Protein AF-A0A932QM53-F1 (afdb_monomer)

Radius of gyration: 18.17 Å; Cα contacts (8 Å, |Δi|>4): 69; chains: 1; bounding box: 51×32×42 Å

Solvent-accessible surface area (backbone atoms only — not comparable to full-atom values): 6287 Å² total; per-residue (Å²): 114,72,70,58,55,56,51,52,52,52,52,52,52,51,51,53,51,56,53,54,50,62,75,43,44,64,58,54,51,50,52,50,53,50,52,53,51,44,54,26,75,56,64,62,82,90,49,66,68,56,55,52,51,55,51,50,54,50,53,50,47,35,67,74,67,63,59,57,40,67,58,34,46,51,51,20,51,50,23,49,51,51,22,53,55,42,32,75,75,63,41,93,40,73,36,28,53,45,18,48,53,50,22,54,50,27,48,55,51,24,54,58,42,56,76,73,108

Nearest PDB structures (foldseek):
  4o79-assembly1_A  TM=3.788E-01  e=4.849E+00  Arabidopsis thaliana

Secondary structure (DSSP, 8-state):
-HHHHHHHHHHHHHHHHHHHHHHTHHHHHHHHHHHHHHHHHS--S--HHHHHHHHHHHHHHHHHHT--HHHHHHHHHHHHHHHHHHHHHHSS-HHHHHHHHHHHHHHHHHHHHHHH-

Mean predicted aligned error: 8.7 Å

pLDDT: mean 82.46, std 13.76, range [49.75, 95.94]

Foldseek 3Di:
DVVVVVVVVVVVVVVVVLVVCQVCLVVLLVVLLVLLVCCLVDDDDDDVVSVVVSLVSVVVSCVSNVDALVSLVVQLVVLVVQLVVCCVVPNDDPSNVSSVVSNVSSVVVSVVRVVVD

Sequence (117 aa):
MKHLAKKTYFIKTKNIMTVLLRDYRQVVLTLIVLLIAADVIFPKESSDIRIFGILGIYIAGILIYKLNSNYTFFMGLLSLFLMYILFLITGTSSSTEKAAVWLFFFFGIGMIQRLKE

Structure (mmCIF, N/CA/C/O backbone):
data_AF-A0A932QM53-F1
#
_entry.id   AF-A0A932QM53-F1
#
loop_
_atom_site.group_PDB
_atom_site.id
_atom_site.type_symbol
_atom_site.label_atom_id
_atom_site.label_alt_id
_atom_site.label_comp_id
_atom_site.label_asym_id
_atom_site.label_entity_id
_atom_site.label_seq_id
_atom_site.pdbx_PDB_ins_code
_atom_site.Cartn_x
_atom_site.Cartn_y
_atom_site.Cartn_z
_atom_site.occupancy
_atom_site.B_iso_or_equiv
_atom_site.auth_seq_id
_atom_site.auth_comp_id
_atom_site.auth_asym_id
_atom_site.auth_atom_id
_atom_site.pdbx_PDB_model_num
ATOM 1 N N . MET A 1 1 ? -34.269 21.816 25.285 1.00 53.16 1 MET A N 1
ATOM 2 C CA . MET A 1 1 ? -34.728 20.823 24.278 1.00 53.16 1 MET A CA 1
ATOM 3 C C . MET A 1 1 ? -33.865 20.745 23.008 1.00 53.16 1 MET A C 1
ATOM 5 O O . MET A 1 1 ? -33.571 19.634 22.588 1.00 53.16 1 MET A O 1
ATOM 9 N N . LYS A 1 2 ? -33.378 21.854 22.414 1.00 51.75 2 LYS A N 1
ATOM 10 C CA . LYS A 1 2 ? -32.528 21.822 21.191 1.00 51.75 2 LYS A CA 1
ATOM 11 C C . LYS A 1 2 ? -31.216 21.014 21.321 1.00 51.75 2 LYS A C 1
ATOM 13 O O . LYS A 1 2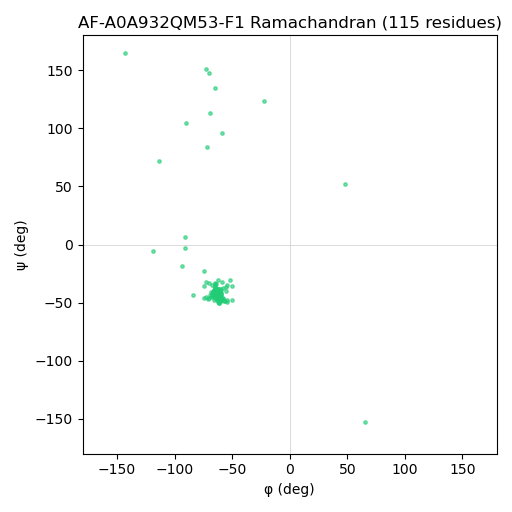 ? -30.787 20.381 20.360 1.00 51.75 2 LYS A O 1
ATOM 18 N N . HIS A 1 3 ? -30.606 20.985 22.510 1.00 49.75 3 HIS A N 1
ATOM 19 C CA . HIS A 1 3 ? -29.350 20.258 22.761 1.00 49.75 3 HIS A CA 1
ATOM 20 C C . HIS A 1 3 ? -29.495 18.725 22.730 1.00 49.75 3 HIS A C 1
ATOM 22 O O . HIS A 1 3 ? -28.577 18.032 22.294 1.00 49.75 3 HIS A O 1
ATOM 28 N N . LEU A 1 4 ? -30.650 18.200 23.155 1.00 53.81 4 LEU A N 1
ATOM 29 C CA . LEU A 1 4 ? -30.942 16.762 23.144 1.00 53.81 4 LEU A CA 1
ATOM 30 C C . LEU A 1 4 ? -31.173 16.270 21.715 1.00 53.81 4 LEU A C 1
ATOM 32 O O . LEU A 1 4 ? -30.549 15.298 21.309 1.00 53.81 4 LEU A O 1
ATOM 36 N N . ALA A 1 5 ? -31.958 17.006 20.920 1.00 53.66 5 ALA A N 1
ATOM 37 C CA . ALA A 1 5 ? -32.196 16.677 19.516 1.00 53.66 5 ALA A CA 1
ATOM 38 C C . ALA A 1 5 ? -30.884 16.608 18.713 1.00 53.66 5 ALA A C 1
ATOM 40 O O . ALA A 1 5 ? -30.632 15.616 18.032 1.00 53.66 5 ALA A O 1
ATOM 41 N N . LYS A 1 6 ? -29.993 17.603 18.856 1.00 53.91 6 LYS A N 1
ATOM 42 C CA . LYS A 1 6 ? -28.692 17.623 18.160 1.00 53.91 6 LYS A CA 1
ATOM 43 C C . LYS A 1 6 ? -27.825 16.406 18.511 1.00 53.91 6 LYS A C 1
ATOM 45 O O . LYS A 1 6 ? -27.179 15.847 17.630 1.00 53.91 6 LYS A O 1
ATOM 50 N N . LYS A 1 7 ? -27.850 15.962 19.775 1.00 55.41 7 LYS A N 1
ATOM 51 C CA . LYS A 1 7 ? -27.113 14.780 20.247 1.00 55.41 7 LYS A CA 1
ATOM 52 C C . LYS A 1 7 ? -27.677 13.489 19.641 1.00 55.41 7 LYS A C 1
ATOM 54 O O . LYS A 1 7 ? -26.906 12.659 19.171 1.00 55.41 7 LYS A O 1
ATOM 59 N N . THR A 1 8 ? -29.001 13.352 19.566 1.00 58.47 8 THR A N 1
ATOM 60 C CA . THR A 1 8 ? -29.666 12.176 18.978 1.00 58.47 8 THR A CA 1
ATOM 61 C C . THR A 1 8 ? -29.414 12.058 17.473 1.00 58.47 8 THR A C 1
ATOM 63 O O . THR A 1 8 ? -29.130 10.965 16.987 1.00 58.47 8 THR A O 1
ATOM 66 N N . TYR A 1 9 ? -29.435 13.175 16.735 1.00 57.75 9 TYR A N 1
ATOM 67 C CA . TYR A 1 9 ? -29.094 13.183 15.307 1.00 57.75 9 TYR A CA 1
ATOM 68 C C . TYR A 1 9 ? -27.642 12.766 15.062 1.00 57.75 9 TYR A C 1
ATOM 70 O O . TYR A 1 9 ? -27.398 11.938 14.192 1.00 57.75 9 TYR A O 1
ATOM 78 N N . PHE A 1 10 ? -26.701 13.269 15.867 1.00 55.88 10 PHE A N 1
ATOM 79 C CA . PHE A 1 10 ? -25.277 12.933 15.757 1.00 55.88 10 PHE A CA 1
ATOM 80 C C . PHE A 1 10 ? -24.992 11.455 16.064 1.00 55.88 10 PHE A C 1
ATOM 82 O O . PHE A 1 10 ? -24.154 10.829 15.422 1.00 55.88 10 PHE A O 1
ATOM 89 N N . ILE A 1 11 ? -25.707 10.876 17.033 1.00 60.81 11 ILE A N 1
ATOM 90 C CA . ILE A 1 11 ? -25.608 9.448 17.365 1.00 60.81 11 ILE A CA 1
ATOM 91 C C . ILE A 1 11 ? -26.175 8.594 16.223 1.00 60.81 11 ILE A C 1
ATOM 93 O O . ILE A 1 11 ? -25.571 7.591 15.848 1.00 60.81 11 ILE A O 1
ATOM 97 N N . LYS A 1 12 ? -27.299 9.010 15.625 1.00 55.28 12 LYS A N 1
ATOM 98 C CA . LYS A 1 12 ? -27.942 8.286 14.521 1.00 55.28 12 LYS A CA 1
ATOM 99 C C . LYS A 1 12 ? -27.098 8.305 13.242 1.00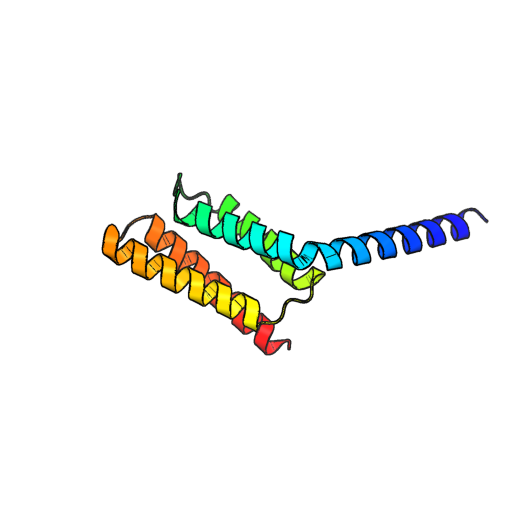 55.28 12 LYS A C 1
ATOM 101 O O . LYS A 1 12 ? -26.916 7.252 12.637 1.00 55.28 12 LYS A O 1
ATOM 106 N N . THR A 1 13 ? -26.530 9.450 12.853 1.00 60.31 13 THR A N 1
ATOM 107 C CA . THR A 1 13 ? -25.623 9.532 11.690 1.00 60.31 13 THR A CA 1
ATOM 108 C C . THR A 1 13 ? -24.327 8.765 11.912 1.00 60.31 13 THR A C 1
ATOM 110 O O . THR A 1 13 ? -23.883 8.072 11.000 1.00 60.31 13 THR A O 1
ATOM 113 N N . LYS A 1 14 ? -23.757 8.807 13.124 1.00 57.62 14 LYS A N 1
ATOM 114 C CA . LYS A 1 14 ? -22.571 8.013 13.470 1.00 57.62 14 LYS A CA 1
ATOM 115 C C . LYS A 1 14 ? -22.834 6.512 13.313 1.00 57.62 14 LYS A C 1
ATOM 117 O O . LYS A 1 14 ? -22.004 5.834 12.723 1.00 57.62 14 LYS A O 1
ATOM 122 N N . ASN A 1 15 ? -24.001 6.026 13.751 1.00 59.69 15 ASN A N 1
ATOM 123 C CA . ASN A 1 15 ? -24.392 4.618 13.615 1.00 59.69 15 ASN A CA 1
ATOM 124 C C . ASN A 1 15 ? -24.607 4.193 12.154 1.00 59.69 15 ASN A C 1
ATOM 126 O O . ASN A 1 15 ? -24.132 3.135 11.751 1.00 59.69 15 ASN A O 1
ATOM 130 N N . ILE A 1 16 ? -25.283 5.018 11.348 1.00 61.16 16 ILE A N 1
ATOM 131 C CA . ILE A 1 16 ? -25.522 4.717 9.927 1.00 61.16 16 ILE A CA 1
ATOM 132 C C . ILE A 1 16 ? -24.196 4.684 9.162 1.00 61.16 16 ILE A C 1
ATOM 134 O O . ILE A 1 16 ? -23.954 3.751 8.406 1.00 61.16 16 ILE A O 1
ATOM 138 N N . MET A 1 17 ? -23.309 5.652 9.408 1.00 58.47 17 MET A N 1
ATOM 139 C CA . MET A 1 17 ? -21.997 5.718 8.768 1.00 58.47 17 MET A CA 1
ATOM 140 C C . MET A 1 17 ? -21.141 4.498 9.133 1.00 58.47 17 MET A C 1
ATOM 142 O O . MET A 1 17 ? -20.600 3.851 8.243 1.00 58.47 17 MET A O 1
ATOM 146 N N . THR A 1 18 ? -21.083 4.102 10.409 1.00 58.81 18 THR A N 1
ATOM 147 C CA . THR A 1 18 ? -20.330 2.904 10.817 1.00 58.81 18 THR A CA 1
ATOM 148 C C . THR A 1 18 ? -20.888 1.602 10.247 1.00 58.81 18 THR A C 1
ATOM 150 O O . THR A 1 18 ? -20.107 0.698 9.964 1.00 58.81 18 THR A O 1
ATOM 153 N N . VAL A 1 19 ? -22.208 1.496 10.067 1.00 59.41 19 VAL A N 1
ATOM 154 C CA . VAL A 1 19 ? -22.836 0.316 9.450 1.00 59.41 19 VAL A CA 1
ATOM 155 C C . VAL A 1 19 ? -22.517 0.268 7.955 1.00 59.41 19 VAL A C 1
ATOM 157 O O . VAL A 1 19 ? -22.028 -0.752 7.482 1.00 59.41 19 VAL A O 1
ATOM 160 N N . LEU A 1 20 ? -22.664 1.389 7.241 1.00 59.03 20 LEU A N 1
ATOM 161 C CA . LEU A 1 20 ? -22.347 1.473 5.812 1.00 59.03 20 LEU A CA 1
ATOM 162 C C . LEU A 1 20 ? -20.872 1.146 5.540 1.00 59.03 20 LEU A C 1
ATOM 164 O O . LEU A 1 20 ? -20.563 0.311 4.700 1.00 59.03 20 LEU A O 1
ATOM 168 N N . LEU A 1 21 ? -19.944 1.750 6.288 1.00 59.19 21 LEU A N 1
ATOM 169 C CA . LEU A 1 21 ? -18.509 1.482 6.141 1.00 59.19 21 LEU A CA 1
ATOM 170 C C . LEU A 1 21 ? -18.189 -0.012 6.352 1.00 59.19 21 LEU A C 1
ATOM 172 O O . LEU A 1 21 ? -17.363 -0.568 5.631 1.00 59.19 21 LEU A O 1
ATOM 176 N N . ARG A 1 22 ? -18.861 -0.695 7.288 1.00 61.97 22 ARG A N 1
ATOM 177 C CA . ARG A 1 22 ? -18.615 -2.121 7.551 1.00 61.97 22 ARG A CA 1
ATOM 178 C C . ARG A 1 22 ? -18.963 -3.009 6.353 1.00 61.97 22 ARG A C 1
ATOM 180 O O . ARG A 1 22 ? -18.183 -3.915 6.059 1.00 61.97 22 ARG A O 1
ATOM 187 N N . ASP A 1 23 ? -20.055 -2.711 5.654 1.00 69.44 23 ASP A N 1
ATOM 188 C CA . ASP A 1 23 ? -20.505 -3.474 4.481 1.00 69.44 23 ASP A CA 1
ATOM 189 C C . ASP A 1 23 ? -19.614 -3.229 3.252 1.00 69.44 23 ASP A C 1
ATOM 191 O O . ASP A 1 23 ? -19.347 -4.147 2.479 1.00 69.44 23 ASP A O 1
ATOM 195 N N . TYR A 1 24 ? -19.052 -2.024 3.109 1.00 76.06 24 TYR A N 1
ATOM 196 C CA . TYR A 1 24 ? -18.143 -1.686 2.003 1.00 76.06 24 TYR A CA 1
ATOM 197 C C . TYR A 1 24 ? -16.663 -1.944 2.301 1.00 76.06 24 TYR A C 1
ATOM 199 O O . TYR A 1 24 ? -15.806 -1.614 1.477 1.00 76.06 24 TYR A O 1
ATOM 207 N N . ARG A 1 25 ? -16.329 -2.564 3.441 1.00 77.94 25 ARG A N 1
ATOM 208 C CA . ARG A 1 25 ? -14.937 -2.836 3.839 1.00 77.94 25 ARG A CA 1
ATOM 209 C C . ARG A 1 25 ? -14.142 -3.508 2.720 1.00 77.94 25 ARG A C 1
ATOM 211 O O . ARG A 1 25 ? -13.031 -3.082 2.417 1.00 77.94 25 ARG A O 1
ATOM 218 N N . GLN A 1 26 ? -14.705 -4.549 2.109 1.00 79.12 26 GLN A N 1
ATOM 219 C CA . GLN A 1 26 ? -14.023 -5.308 1.062 1.00 79.12 26 GLN A CA 1
ATOM 220 C C . GLN A 1 26 ? -13.804 -4.461 -0.196 1.00 79.12 26 GLN A C 1
ATOM 222 O O . GLN A 1 26 ? -12.706 -4.467 -0.740 1.00 79.12 26 GLN A O 1
ATOM 227 N N . VAL A 1 27 ? -14.793 -3.653 -0.587 1.00 82.75 27 VAL A N 1
ATOM 228 C CA . VAL A 1 27 ? -14.688 -2.729 -1.727 1.00 82.75 27 VAL A CA 1
ATOM 229 C C . VAL A 1 27 ? -13.573 -1.707 -1.509 1.00 82.75 27 VAL A C 1
ATOM 231 O O . VAL A 1 27 ? -12.762 -1.480 -2.402 1.00 82.75 27 VAL A O 1
ATOM 234 N N . VAL A 1 28 ? -13.486 -1.122 -0.311 1.00 82.31 28 VAL A N 1
ATOM 235 C CA . VAL A 1 28 ? -12.446 -0.134 0.008 1.00 82.31 28 VAL A CA 1
ATOM 236 C C . VAL A 1 28 ? -11.056 -0.765 0.007 1.00 82.31 28 VAL A C 1
ATOM 238 O O . VAL A 1 28 ? -10.121 -0.176 -0.530 1.00 82.31 28 VAL A O 1
ATOM 241 N N . LEU A 1 29 ? -10.915 -1.980 0.540 1.00 82.00 29 LEU A N 1
ATOM 242 C CA . LEU A 1 29 ? -9.654 -2.719 0.477 1.00 82.00 29 LEU A CA 1
ATOM 243 C C . LEU A 1 29 ? -9.244 -3.011 -0.966 1.00 82.00 29 LEU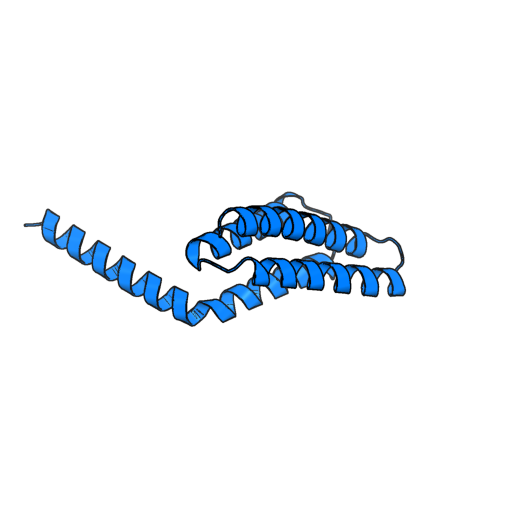 A C 1
ATOM 245 O O . LEU A 1 29 ? -8.100 -2.756 -1.332 1.00 82.00 29 LEU A O 1
ATOM 249 N N . THR A 1 30 ? -10.174 -3.485 -1.795 1.00 85.75 30 THR A N 1
ATOM 250 C CA . THR A 1 30 ? -9.915 -3.743 -3.214 1.00 85.75 30 THR A CA 1
ATOM 251 C C . THR A 1 30 ? -9.518 -2.468 -3.954 1.00 85.75 30 THR A C 1
ATOM 253 O O . THR A 1 30 ? -8.567 -2.493 -4.727 1.00 85.75 30 THR A O 1
ATOM 256 N N . LEU A 1 31 ? -10.176 -1.337 -3.686 1.00 87.44 31 LEU A N 1
ATOM 257 C CA . LEU A 1 31 ? -9.795 -0.047 -4.267 1.00 87.44 31 LEU A CA 1
ATOM 258 C C . LEU A 1 31 ? -8.368 0.356 -3.886 1.00 87.44 31 LEU A C 1
ATOM 260 O O . LEU A 1 31 ? -7.626 0.829 -4.742 1.00 87.44 31 LEU A O 1
ATOM 264 N N . ILE A 1 32 ? -7.961 0.134 -2.633 1.00 87.56 32 ILE A N 1
ATOM 265 C CA . ILE A 1 32 ? -6.590 0.422 -2.200 1.00 87.56 32 ILE A CA 1
ATOM 266 C C . ILE A 1 32 ? -5.588 -0.484 -2.926 1.00 87.56 32 ILE A C 1
ATOM 268 O O . ILE A 1 32 ? -4.598 0.019 -3.451 1.00 87.56 32 ILE A O 1
ATOM 272 N N . VAL A 1 33 ? -5.864 -1.791 -3.018 1.00 88.69 33 VAL A N 1
ATOM 273 C CA . VAL A 1 33 ? -5.031 -2.741 -3.782 1.00 88.69 33 VAL A CA 1
ATOM 274 C C . VAL A 1 33 ? -4.860 -2.268 -5.227 1.00 88.69 33 VAL A C 1
ATOM 276 O O . VAL A 1 33 ? -3.741 -2.214 -5.730 1.00 88.69 33 VAL A O 1
ATOM 279 N N . LEU A 1 34 ? -5.960 -1.888 -5.882 1.00 90.50 34 LEU A N 1
ATOM 280 C CA . LEU A 1 34 ? -5.945 -1.414 -7.265 1.00 90.50 34 LEU A CA 1
ATOM 281 C C . LEU A 1 34 ? -5.152 -0.114 -7.423 1.00 90.50 34 LEU A C 1
ATOM 283 O O . LEU A 1 34 ? -4.406 0.017 -8.388 1.00 90.50 34 LEU A O 1
ATOM 287 N N . LEU A 1 35 ? -5.272 0.825 -6.480 1.00 89.88 35 LEU A N 1
ATOM 288 C CA . LEU A 1 35 ? -4.504 2.073 -6.491 1.00 89.88 35 LEU A CA 1
ATOM 289 C C . LEU A 1 35 ? -2.997 1.817 -6.400 1.00 89.88 35 LEU A C 1
ATOM 291 O O . LEU A 1 35 ? -2.234 2.416 -7.155 1.00 89.88 35 LEU A O 1
ATOM 295 N N . ILE A 1 36 ? -2.574 0.913 -5.513 1.00 88.94 36 ILE A N 1
ATOM 296 C CA . ILE A 1 36 ? -1.161 0.545 -5.352 1.00 88.94 36 ILE A CA 1
ATOM 297 C C . ILE A 1 36 ? -0.649 -0.162 -6.610 1.00 88.94 36 ILE A C 1
ATOM 299 O O . ILE A 1 36 ? 0.390 0.211 -7.149 1.00 88.94 36 ILE A O 1
ATOM 303 N N . ALA A 1 37 ? -1.395 -1.146 -7.121 1.00 89.12 37 ALA A N 1
ATOM 304 C CA . ALA A 1 37 ? -1.023 -1.862 -8.338 1.00 89.12 37 ALA A CA 1
ATOM 305 C C . ALA A 1 37 ? -0.907 -0.909 -9.540 1.00 89.12 37 ALA A C 1
ATOM 307 O O . ALA A 1 37 ? 0.058 -0.985 -10.298 1.00 89.12 37 ALA A O 1
ATOM 308 N N . ALA A 1 38 ? -1.847 0.029 -9.689 1.00 89.19 38 ALA A N 1
ATOM 309 C CA . ALA A 1 38 ? -1.803 1.038 -10.741 1.00 89.19 38 ALA A CA 1
ATOM 310 C C . ALA A 1 38 ? -0.600 1.985 -10.595 1.00 89.19 38 ALA A C 1
ATOM 312 O O . ALA A 1 38 ? 0.032 2.309 -11.598 1.00 89.19 38 ALA A O 1
ATOM 313 N N . ASP A 1 39 ? -0.256 2.405 -9.372 1.00 87.75 39 ASP A N 1
ATOM 314 C CA . ASP A 1 39 ? 0.905 3.273 -9.127 1.00 87.75 39 ASP A CA 1
ATOM 315 C C . ASP A 1 39 ? 2.242 2.592 -9.471 1.00 87.75 39 ASP A C 1
ATOM 317 O O . ASP A 1 39 ? 3.159 3.251 -9.973 1.00 87.75 39 ASP A O 1
ATOM 321 N N . VAL A 1 40 ? 2.326 1.276 -9.256 1.00 88.56 40 VAL A N 1
ATOM 322 C CA . VAL A 1 40 ? 3.483 0.443 -9.609 1.00 88.56 40 VAL A CA 1
ATOM 323 C C . VAL A 1 40 ? 3.568 0.193 -11.122 1.00 88.56 40 VAL A C 1
ATOM 325 O O . VAL A 1 40 ? 4.645 0.328 -11.705 1.00 88.56 40 VAL A O 1
ATOM 328 N N . ILE A 1 41 ? 2.455 -0.162 -11.775 1.00 86.50 41 ILE A N 1
ATOM 329 C CA . ILE A 1 41 ? 2.427 -0.531 -13.206 1.00 86.50 41 ILE A CA 1
ATOM 330 C C . ILE A 1 41 ? 2.562 0.693 -14.118 1.00 86.50 41 ILE A C 1
ATOM 332 O O . ILE A 1 41 ? 3.196 0.607 -15.167 1.00 86.50 41 ILE A O 1
ATOM 336 N N . PHE A 1 42 ? 1.991 1.835 -13.728 1.00 83.81 42 PHE A N 1
ATOM 337 C CA . PHE A 1 42 ? 2.020 3.068 -14.516 1.00 83.81 42 PHE A CA 1
ATOM 338 C C . PHE A 1 42 ? 2.846 4.151 -13.808 1.00 83.81 42 PHE A C 1
ATOM 340 O O . PHE A 1 42 ? 2.284 5.139 -13.310 1.00 83.81 42 PHE A O 1
ATOM 347 N N . PRO A 1 43 ? 4.186 4.015 -13.761 1.00 69.62 43 PRO A N 1
ATOM 348 C CA . PRO A 1 43 ? 5.056 5.022 -13.178 1.00 69.62 43 PRO A CA 1
ATOM 349 C C . PRO A 1 43 ? 5.108 6.253 -14.097 1.00 69.62 43 PRO A C 1
ATOM 351 O O . PRO A 1 43 ? 6.006 6.421 -14.913 1.00 69.62 43 PRO A O 1
ATOM 354 N N . LYS A 1 44 ? 4.133 7.156 -13.971 1.00 67.69 44 LYS A N 1
ATOM 355 C CA . LYS A 1 44 ? 4.396 8.577 -14.246 1.00 67.69 44 LYS A CA 1
ATOM 356 C C . LYS A 1 44 ? 5.239 9.131 -13.102 1.00 67.69 44 LYS A C 1
ATOM 358 O O . LYS A 1 44 ? 5.116 8.598 -11.995 1.00 67.69 44 LYS A O 1
ATOM 363 N N . GLU A 1 45 ? 6.056 10.150 -13.401 1.00 64.50 45 GLU A N 1
ATOM 364 C CA . GLU A 1 45 ? 7.012 10.806 -12.490 1.00 64.50 45 GLU A CA 1
ATOM 365 C C . GLU A 1 45 ? 6.645 10.620 -11.015 1.00 64.50 45 GLU A C 1
ATOM 367 O O . GLU A 1 45 ? 5.518 10.913 -10.593 1.00 64.50 45 GLU A O 1
ATOM 372 N N . SER A 1 46 ? 7.592 10.064 -10.257 1.00 61.81 46 SER A N 1
ATOM 373 C CA . SER A 1 46 ? 7.446 9.738 -8.844 1.00 61.81 46 SER A CA 1
ATOM 374 C C . SER A 1 46 ? 7.108 10.996 -8.052 1.00 61.81 46 SER A C 1
ATOM 376 O O . SER A 1 46 ? 7.974 11.779 -7.676 1.00 61.81 46 SER A O 1
ATOM 378 N N . SER A 1 47 ? 5.818 11.202 -7.812 1.00 70.94 47 SER A N 1
ATOM 379 C CA . SER A 1 47 ? 5.348 12.231 -6.904 1.00 70.94 47 SER A CA 1
ATOM 380 C C . SER A 1 47 ? 5.245 11.603 -5.523 1.00 70.94 47 SER A C 1
ATOM 382 O O . SER A 1 47 ? 4.303 10.854 -5.258 1.00 70.94 47 SER A O 1
ATOM 384 N N . ASP A 1 48 ? 6.196 11.916 -4.645 1.00 81.62 48 ASP A N 1
ATOM 385 C CA . ASP A 1 48 ? 6.195 11.472 -3.243 1.00 81.62 48 ASP A CA 1
ATOM 386 C C . ASP A 1 48 ? 4.850 11.764 -2.566 1.00 81.62 48 ASP A C 1
ATOM 388 O O . ASP A 1 48 ? 4.318 10.949 -1.815 1.00 81.62 48 ASP A O 1
ATOM 392 N N . ILE A 1 49 ? 4.230 12.893 -2.929 1.00 85.38 49 ILE A N 1
ATOM 393 C CA . ILE A 1 49 ? 2.896 13.310 -2.478 1.00 85.38 49 ILE A CA 1
ATOM 394 C C . ILE A 1 49 ? 1.842 12.235 -2.766 1.00 85.38 49 ILE A C 1
ATOM 396 O O . ILE A 1 49 ? 0.969 11.991 -1.934 1.00 85.38 49 ILE A O 1
ATOM 400 N N . ARG A 1 50 ? 1.910 11.568 -3.923 1.00 85.69 50 ARG A N 1
ATOM 401 C CA . ARG A 1 50 ? 0.969 10.504 -4.287 1.00 85.69 50 ARG A CA 1
ATOM 402 C C . ARG A 1 50 ? 1.146 9.280 -3.397 1.00 85.69 50 ARG A C 1
ATOM 404 O O . ARG A 1 50 ? 0.150 8.755 -2.902 1.00 85.69 50 ARG A O 1
ATOM 411 N N . ILE A 1 51 ? 2.393 8.865 -3.168 1.00 88.12 51 ILE A N 1
ATOM 412 C CA . ILE A 1 51 ? 2.717 7.724 -2.303 1.00 88.12 51 ILE A CA 1
ATOM 413 C C . ILE A 1 51 ? 2.226 8.016 -0.883 1.00 88.12 51 ILE A C 1
ATOM 415 O O . ILE A 1 51 ? 1.457 7.231 -0.332 1.00 88.12 51 ILE A O 1
ATOM 419 N N . PHE A 1 52 ? 2.565 9.183 -0.327 1.00 89.75 52 PHE A N 1
ATOM 420 C CA . PHE A 1 52 ? 2.102 9.597 0.999 1.00 89.75 52 PHE A CA 1
ATOM 421 C C . PHE A 1 52 ? 0.577 9.720 1.090 1.00 89.75 52 PHE A C 1
ATOM 423 O O . PHE A 1 52 ? -0.006 9.322 2.098 1.00 89.75 52 PHE A O 1
ATOM 430 N N . GLY A 1 53 ? -0.088 10.217 0.044 1.00 89.88 53 GLY A N 1
ATOM 431 C CA . GLY A 1 53 ? -1.546 10.306 -0.011 1.00 89.88 53 GLY A CA 1
ATOM 432 C C . GLY A 1 53 ? -2.219 8.934 0.061 1.00 89.88 53 GLY A C 1
ATOM 433 O O . GLY A 1 53 ? -3.100 8.718 0.894 1.00 89.88 53 GLY A O 1
ATOM 434 N N . ILE A 1 54 ? -1.769 7.983 -0.763 1.00 90.81 54 ILE A N 1
ATOM 435 C CA . ILE A 1 54 ? -2.293 6.608 -0.762 1.00 90.81 54 ILE A CA 1
ATOM 436 C C . ILE A 1 54 ? -1.966 5.913 0.569 1.00 90.81 54 ILE A C 1
ATOM 438 O O . ILE A 1 54 ? -2.837 5.267 1.153 1.00 90.81 54 ILE A O 1
ATOM 442 N N . LEU A 1 55 ? -0.750 6.094 1.094 1.00 92.25 55 LEU A N 1
ATOM 443 C CA . LEU A 1 55 ? -0.332 5.545 2.384 1.00 92.25 55 LEU A CA 1
ATOM 444 C C . LEU A 1 55 ? -1.211 6.064 3.532 1.00 92.25 55 LEU A C 1
ATOM 446 O O . LEU A 1 55 ? -1.656 5.288 4.376 1.00 92.25 55 LEU A O 1
ATOM 450 N N . GLY A 1 56 ? -1.509 7.364 3.546 1.00 91.56 56 GLY A N 1
ATOM 451 C CA . GLY A 1 56 ? -2.390 7.982 4.536 1.00 91.56 56 GLY A CA 1
ATOM 452 C C . GLY A 1 56 ? -3.807 7.412 4.487 1.00 91.56 56 GLY A C 1
ATOM 453 O O . GLY A 1 56 ? -4.367 7.072 5.530 1.00 91.56 56 GLY A O 1
ATOM 454 N N . ILE A 1 57 ? -4.363 7.232 3.284 1.00 90.44 57 ILE A N 1
ATOM 455 C CA . ILE A 1 57 ? -5.669 6.580 3.090 1.00 90.44 57 ILE A CA 1
ATOM 456 C C . ILE A 1 57 ? -5.629 5.133 3.595 1.00 90.44 57 ILE A C 1
ATOM 458 O O . ILE A 1 57 ? -6.559 4.696 4.273 1.00 90.44 57 ILE A O 1
ATOM 462 N N . TYR A 1 58 ? -4.548 4.399 3.322 1.00 91.00 58 TYR A N 1
ATOM 463 C CA . TYR A 1 58 ? -4.384 3.027 3.796 1.00 91.00 58 TYR A CA 1
ATOM 464 C C . TYR A 1 58 ? -4.337 2.942 5.327 1.00 91.00 58 TYR A C 1
ATOM 466 O O . TYR A 1 58 ? -5.079 2.160 5.924 1.00 91.00 58 TYR A O 1
ATOM 474 N N . ILE A 1 59 ? -3.535 3.789 5.978 1.00 91.06 59 ILE A N 1
ATOM 475 C CA . ILE A 1 59 ? -3.442 3.857 7.444 1.00 91.06 59 ILE A CA 1
ATOM 476 C C . ILE A 1 59 ? -4.791 4.263 8.053 1.00 91.06 59 ILE A C 1
ATOM 478 O O . ILE A 1 59 ? -5.236 3.653 9.026 1.00 91.06 59 ILE A O 1
ATOM 482 N N . ALA A 1 60 ? -5.487 5.242 7.470 1.00 89.50 60 ALA A N 1
ATOM 483 C CA . ALA A 1 60 ? -6.837 5.602 7.895 1.00 89.50 60 ALA A CA 1
ATOM 484 C C . ALA A 1 60 ? -7.801 4.411 7.763 1.00 89.50 60 ALA A C 1
ATOM 486 O O . ALA A 1 60 ? -8.579 4.145 8.678 1.00 89.50 60 ALA A O 1
ATOM 487 N N . GLY A 1 61 ? -7.699 3.643 6.674 1.00 87.44 61 GLY A N 1
ATOM 488 C CA . GLY A 1 61 ? -8.435 2.397 6.477 1.00 87.44 61 GLY A CA 1
ATOM 489 C C . GLY A 1 61 ? -8.149 1.370 7.573 1.00 87.44 61 GLY A C 1
ATOM 490 O O . GLY A 1 61 ? -9.085 0.825 8.158 1.00 87.44 61 GLY A O 1
ATOM 491 N N . ILE A 1 62 ? -6.878 1.155 7.922 1.00 87.81 62 ILE A N 1
ATOM 492 C CA . ILE A 1 62 ? -6.485 0.292 9.044 1.00 87.81 62 ILE A CA 1
ATOM 493 C C . ILE A 1 62 ? -7.185 0.720 10.336 1.00 87.81 62 ILE A C 1
ATOM 495 O O . ILE A 1 62 ? -7.771 -0.122 11.016 1.00 87.81 62 ILE A O 1
ATOM 499 N N . LEU A 1 63 ? -7.151 2.014 10.666 1.00 87.06 63 LEU A N 1
ATOM 500 C CA . LEU A 1 63 ? -7.705 2.542 11.914 1.00 87.06 63 LEU A CA 1
ATOM 501 C C . LEU A 1 63 ? -9.237 2.465 11.957 1.00 87.06 63 LEU A C 1
ATOM 503 O O . LEU A 1 63 ? -9.802 2.064 12.974 1.00 87.06 63 LEU A O 1
ATOM 507 N N . ILE A 1 64 ? -9.912 2.824 10.861 1.00 86.25 64 ILE A N 1
ATOM 508 C CA . ILE A 1 64 ? -11.380 2.841 10.772 1.00 86.25 64 ILE A CA 1
ATOM 509 C C . ILE A 1 64 ? -11.937 1.416 10.779 1.00 86.25 64 ILE A C 1
ATOM 511 O O . ILE A 1 64 ? -12.880 1.122 11.514 1.00 86.25 64 ILE A O 1
ATOM 515 N N . TYR A 1 65 ? -11.347 0.521 9.984 1.00 83.12 65 TYR A N 1
ATOM 516 C CA . TYR A 1 65 ? -11.840 -0.847 9.817 1.00 83.12 65 TYR A CA 1
ATOM 517 C C . TYR A 1 65 ? -11.227 -1.852 10.787 1.00 83.12 65 TYR A C 1
ATOM 519 O O . TYR A 1 65 ? -11.617 -3.020 10.753 1.00 83.12 65 TYR A O 1
ATOM 527 N N . LYS A 1 66 ? -10.283 -1.417 11.633 1.00 84.19 66 LYS A N 1
ATOM 528 C CA . LYS A 1 66 ? -9.510 -2.277 12.541 1.00 84.19 66 LYS A CA 1
ATOM 529 C C . LYS A 1 66 ? -8.952 -3.497 11.804 1.00 84.19 66 LYS A C 1
ATOM 531 O O . LYS A 1 66 ? -9.213 -4.643 12.170 1.00 84.19 66 LYS A O 1
ATOM 536 N N . LEU A 1 67 ? -8.264 -3.238 10.693 1.00 85.06 67 LEU A N 1
ATOM 537 C CA . LEU A 1 67 ? -7.691 -4.300 9.868 1.00 85.06 67 LEU A CA 1
ATOM 538 C C . LEU A 1 67 ? -6.609 -5.042 10.652 1.00 85.06 67 LEU A C 1
ATOM 540 O O . LEU A 1 67 ? -5.752 -4.410 11.264 1.00 85.06 67 LEU A O 1
ATOM 544 N N . ASN A 1 68 ? -6.653 -6.371 10.579 1.00 87.19 68 ASN A N 1
ATOM 545 C CA . ASN A 1 68 ? -5.652 -7.237 11.190 1.00 87.19 68 ASN A CA 1
ATOM 546 C C . ASN A 1 68 ? -4.309 -7.134 10.435 1.00 87.19 68 ASN A C 1
ATOM 548 O O . ASN A 1 68 ? -4.307 -6.982 9.209 1.00 87.19 68 ASN A O 1
ATOM 552 N N . SER A 1 69 ? -3.191 -7.270 11.146 1.00 89.00 69 SER A N 1
ATOM 553 C CA . SER A 1 69 ? -1.818 -7.262 10.633 1.00 89.00 69 SER A CA 1
ATOM 554 C C . SER A 1 69 ? -1.598 -8.238 9.473 1.00 89.00 69 SER A C 1
ATOM 556 O O . SER A 1 69 ? -0.849 -7.921 8.548 1.00 89.00 69 SER A O 1
ATOM 558 N N . ASN A 1 70 ? -2.327 -9.359 9.439 1.00 89.69 70 ASN A N 1
ATOM 559 C CA . ASN A 1 70 ? -2.304 -10.318 8.331 1.00 89.69 70 ASN A CA 1
ATOM 560 C C . ASN A 1 70 ? -2.625 -9.665 6.976 1.00 89.69 70 ASN A C 1
ATOM 562 O O . ASN A 1 70 ? -2.017 -10.017 5.971 1.00 89.69 70 ASN A O 1
ATOM 566 N N . TYR A 1 71 ? -3.542 -8.690 6.926 1.00 88.62 71 TYR A N 1
ATOM 567 C CA . TYR A 1 71 ? -3.868 -7.992 5.675 1.00 88.62 71 TYR A CA 1
ATOM 568 C C . TYR A 1 71 ? -2.681 -7.181 5.158 1.00 88.62 71 TYR A C 1
ATOM 570 O O . TYR A 1 71 ? -2.365 -7.239 3.973 1.00 88.62 71 TYR A O 1
ATOM 578 N N . THR A 1 72 ? -1.990 -6.463 6.042 1.00 91.94 72 THR A N 1
ATOM 579 C CA . THR A 1 72 ? -0.798 -5.695 5.669 1.00 91.94 72 THR A CA 1
ATOM 580 C C . THR A 1 72 ? 0.353 -6.610 5.268 1.00 91.94 72 THR A C 1
ATOM 582 O O . THR A 1 72 ? 1.078 -6.298 4.328 1.00 91.94 72 THR A O 1
ATOM 585 N N . PHE A 1 73 ? 0.478 -7.773 5.908 1.00 92.38 73 PHE A N 1
ATOM 586 C CA . PHE A 1 73 ? 1.421 -8.801 5.481 1.00 92.38 73 PHE A CA 1
ATOM 587 C C . PHE A 1 73 ? 1.130 -9.285 4.052 1.00 92.38 73 PHE A C 1
ATOM 589 O O . PHE A 1 73 ? 2.042 -9.332 3.229 1.00 92.38 73 PHE A O 1
ATOM 596 N N . PHE A 1 74 ? -0.137 -9.561 3.715 1.00 93.00 74 PHE A N 1
ATOM 597 C CA . PHE A 1 74 ? -0.523 -9.917 2.345 1.00 93.00 74 PHE A CA 1
ATOM 598 C C . PHE A 1 74 ? -0.246 -8.796 1.339 1.00 93.00 74 PHE A C 1
ATOM 600 O O . PHE A 1 74 ? 0.204 -9.082 0.233 1.00 93.00 74 PHE A O 1
ATOM 607 N N . MET A 1 75 ? -0.455 -7.530 1.714 1.00 92.19 75 MET A N 1
ATOM 608 C CA . MET A 1 75 ? -0.082 -6.386 0.872 1.00 92.19 75 MET A CA 1
ATOM 609 C C . MET A 1 75 ? 1.429 -6.319 0.635 1.00 92.19 75 MET A C 1
ATOM 611 O O . MET A 1 75 ? 1.866 -6.089 -0.489 1.00 92.19 75 MET A O 1
ATOM 615 N N . GLY A 1 76 ? 2.236 -6.586 1.665 1.00 94.56 76 GLY A N 1
ATOM 616 C CA . GLY A 1 76 ? 3.684 -6.722 1.520 1.00 94.56 76 GLY A CA 1
ATOM 617 C C . GLY A 1 76 ? 4.056 -7.845 0.552 1.00 94.56 76 GLY A C 1
ATOM 618 O O . GLY A 1 76 ? 4.838 -7.631 -0.370 1.00 94.56 76 GLY A O 1
ATOM 619 N N . LEU A 1 77 ? 3.441 -9.021 0.697 1.00 94.88 77 LEU A N 1
ATOM 620 C CA . LEU A 1 77 ? 3.682 -10.155 -0.196 1.00 94.88 77 LEU A CA 1
ATOM 621 C C . LEU A 1 77 ? 3.279 -9.847 -1.648 1.00 94.88 77 LEU A C 1
ATOM 623 O O . LEU A 1 77 ? 3.998 -10.219 -2.572 1.00 94.88 77 LEU A O 1
ATOM 627 N N . LEU A 1 78 ? 2.175 -9.123 -1.853 1.00 93.00 78 LEU A N 1
ATOM 628 C CA . LEU A 1 78 ? 1.755 -8.648 -3.171 1.00 93.00 78 LEU A CA 1
ATOM 629 C C . LEU A 1 78 ? 2.795 -7.703 -3.784 1.00 93.00 78 LEU A C 1
ATOM 631 O O . LEU A 1 78 ? 3.165 -7.883 -4.941 1.00 93.00 78 LEU A O 1
ATOM 635 N N . SER A 1 79 ? 3.298 -6.730 -3.020 1.00 93.44 79 SER A N 1
ATOM 636 C CA . SER A 1 79 ? 4.349 -5.820 -3.490 1.00 93.44 79 SER A CA 1
ATOM 637 C C . SER A 1 79 ? 5.639 -6.561 -3.838 1.00 93.44 79 SER A C 1
ATOM 639 O O . SER A 1 79 ? 6.241 -6.277 -4.871 1.00 93.44 79 SER A O 1
ATOM 641 N N . LEU A 1 80 ? 6.037 -7.550 -3.029 1.00 95.44 80 LEU A N 1
ATOM 642 C CA . LEU A 1 80 ? 7.192 -8.406 -3.311 1.00 95.44 80 LEU A CA 1
ATOM 643 C C . LEU A 1 80 ? 7.000 -9.192 -4.615 1.00 95.44 80 LEU A C 1
ATOM 645 O O . LEU A 1 80 ? 7.903 -9.243 -5.448 1.00 95.44 80 LEU A O 1
ATOM 649 N N . PHE A 1 81 ? 5.819 -9.780 -4.803 1.00 94.62 81 PHE A N 1
ATOM 650 C CA . PHE A 1 81 ? 5.480 -10.515 -6.017 1.00 94.62 81 PHE A CA 1
ATOM 651 C C . PHE A 1 81 ? 5.507 -9.608 -7.255 1.00 94.62 81 PHE A C 1
ATOM 653 O O . PHE A 1 81 ? 6.141 -9.953 -8.251 1.00 94.62 81 PHE A O 1
ATOM 660 N N . LEU A 1 82 ? 4.885 -8.425 -7.182 1.00 92.88 82 LEU A N 1
ATOM 661 C CA . LEU A 1 82 ? 4.912 -7.436 -8.263 1.00 92.88 82 LEU A CA 1
ATOM 662 C C . LEU A 1 82 ? 6.344 -7.007 -8.589 1.00 92.88 82 LEU A C 1
ATOM 664 O O . LEU A 1 82 ? 6.720 -7.002 -9.758 1.00 92.88 82 LEU A O 1
ATOM 668 N N . MET A 1 83 ? 7.150 -6.703 -7.569 1.00 94.38 83 MET A N 1
ATOM 669 C CA . MET A 1 83 ? 8.560 -6.348 -7.730 1.00 94.38 83 MET A CA 1
ATOM 670 C C . MET A 1 83 ? 9.327 -7.445 -8.471 1.00 94.38 83 MET A C 1
ATOM 672 O O . MET A 1 83 ? 10.021 -7.151 -9.440 1.00 94.38 83 MET A O 1
ATOM 676 N N . TYR A 1 84 ? 9.175 -8.704 -8.050 1.00 94.19 84 TYR A N 1
ATOM 677 C CA . TYR A 1 84 ? 9.858 -9.844 -8.658 1.00 94.19 84 TYR A CA 1
ATOM 678 C C . TYR A 1 84 ? 9.481 -10.027 -10.133 1.00 94.19 84 TYR A C 1
ATOM 680 O O . TYR A 1 84 ? 10.361 -10.121 -10.986 1.00 94.19 84 TYR A O 1
ATOM 688 N N . ILE A 1 85 ? 8.185 -10.014 -10.457 1.00 94.44 85 ILE A N 1
ATOM 689 C CA . ILE A 1 85 ? 7.715 -10.161 -11.841 1.00 94.44 85 ILE A CA 1
ATOM 690 C C . ILE A 1 85 ? 8.193 -8.999 -12.717 1.00 94.44 85 ILE A C 1
ATOM 692 O O . ILE A 1 85 ? 8.690 -9.220 -13.819 1.00 94.44 85 ILE A O 1
ATOM 696 N N . LEU A 1 86 ? 8.088 -7.762 -12.230 1.00 92.56 86 LEU A N 1
ATOM 697 C CA . LEU A 1 86 ? 8.523 -6.582 -12.979 1.00 92.56 86 LEU A CA 1
ATOM 698 C C . LEU A 1 86 ? 10.035 -6.578 -13.206 1.00 92.56 86 LEU A C 1
ATOM 700 O O . LEU A 1 86 ? 10.482 -6.187 -14.285 1.00 92.56 86 LEU A O 1
ATOM 704 N N . PHE A 1 87 ? 10.807 -7.063 -12.234 1.00 93.56 87 PHE A N 1
ATOM 705 C CA . PHE A 1 87 ? 12.251 -7.214 -12.357 1.00 93.56 87 PHE A CA 1
ATOM 706 C C . PHE A 1 87 ? 12.630 -8.241 -13.427 1.00 93.56 87 PHE A C 1
ATOM 708 O O . PHE A 1 87 ? 13.521 -7.980 -14.228 1.00 93.56 87 PHE A O 1
ATOM 715 N N . LEU A 1 88 ? 11.921 -9.371 -13.511 1.00 95.94 88 LEU A N 1
ATOM 716 C CA . LEU A 1 88 ? 12.160 -10.360 -14.567 1.00 95.94 88 LEU A CA 1
ATOM 717 C C . LEU A 1 88 ? 11.866 -9.817 -15.974 1.00 95.94 88 LEU A C 1
ATOM 719 O O . LEU A 1 88 ? 12.542 -10.202 -16.924 1.00 95.94 88 LEU A O 1
ATOM 723 N N . ILE A 1 89 ? 10.865 -8.941 -16.117 1.00 93.00 89 ILE A N 1
ATOM 724 C CA . ILE A 1 89 ? 10.443 -8.407 -17.423 1.00 93.00 89 ILE A CA 1
ATOM 725 C C . ILE A 1 89 ? 11.295 -7.206 -17.848 1.00 93.00 89 ILE A C 1
ATOM 727 O O . ILE A 1 89 ? 11.653 -7.085 -19.017 1.00 93.00 89 ILE A O 1
ATOM 731 N N . THR A 1 90 ? 11.577 -6.290 -16.920 1.00 90.88 90 THR A N 1
ATOM 732 C CA . THR A 1 90 ? 12.145 -4.965 -17.231 1.00 90.88 90 THR A CA 1
ATOM 733 C C . THR A 1 90 ? 13.510 -4.706 -16.598 1.00 90.88 90 THR A C 1
ATOM 735 O O . THR A 1 90 ? 14.121 -3.680 -16.888 1.00 90.88 90 THR A O 1
ATOM 738 N N . GLY 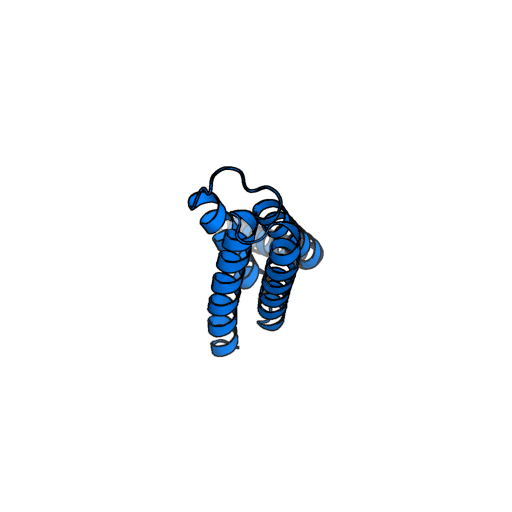A 1 91 ? 14.013 -5.615 -15.757 1.00 89.62 91 GLY A N 1
ATOM 739 C CA . GLY A 1 91 ? 15.188 -5.368 -14.924 1.00 89.62 91 GLY A CA 1
ATOM 740 C C . GLY A 1 91 ? 14.922 -4.276 -13.885 1.00 89.62 91 GLY A C 1
ATOM 741 O O . GLY A 1 91 ? 13.784 -4.059 -13.469 1.00 89.62 91 GLY A O 1
ATOM 742 N N . THR A 1 92 ? 15.974 -3.576 -13.460 1.00 90.44 92 THR A N 1
ATOM 743 C CA . THR A 1 92 ? 15.846 -2.421 -12.563 1.00 90.44 92 THR A CA 1
ATOM 744 C C . THR A 1 92 ? 15.192 -1.257 -13.305 1.00 90.44 92 THR A C 1
ATOM 746 O O . THR A 1 92 ? 15.763 -0.693 -14.237 1.00 90.44 92 THR A O 1
ATOM 749 N N . SER A 1 93 ? 13.983 -0.901 -12.887 1.00 89.44 93 SER A N 1
ATOM 750 C CA . SER A 1 93 ? 13.172 0.173 -13.463 1.00 89.44 93 SER A CA 1
ATOM 751 C C . SER A 1 93 ? 12.387 0.928 -12.384 1.00 89.44 93 SER A C 1
ATOM 753 O O . SER A 1 93 ? 12.188 0.424 -11.275 1.00 89.44 93 SER A O 1
ATOM 755 N N . SER A 1 94 ? 11.855 2.109 -12.718 1.00 89.12 94 SER A N 1
ATOM 756 C CA . SER A 1 94 ? 11.040 2.913 -11.785 1.00 89.12 94 SER A CA 1
ATOM 757 C C . SER A 1 94 ? 9.850 2.133 -11.199 1.00 89.12 94 SER A C 1
ATOM 759 O O . SER A 1 94 ? 9.515 2.288 -10.025 1.00 89.12 94 SER A O 1
ATOM 761 N N . SER A 1 95 ? 9.240 1.230 -11.976 1.00 90.12 95 SER A N 1
ATOM 762 C CA . SER A 1 95 ? 8.187 0.331 -11.488 1.00 90.12 95 SER A CA 1
ATOM 763 C C . SER A 1 95 ? 8.687 -0.625 -10.404 1.00 90.12 95 SER A C 1
ATOM 765 O O . SER A 1 95 ? 8.023 -0.793 -9.380 1.00 90.12 95 SER A O 1
ATOM 767 N N . THR A 1 96 ? 9.859 -1.240 -10.601 1.00 91.81 96 THR A N 1
ATOM 768 C CA . THR A 1 96 ? 10.447 -2.145 -9.598 1.00 91.81 96 THR A CA 1
ATOM 769 C C . THR A 1 96 ? 10.831 -1.412 -8.317 1.00 91.81 96 THR A C 1
ATOM 771 O O . THR A 1 96 ? 10.551 -1.905 -7.226 1.00 91.81 96 THR A O 1
ATOM 774 N N . GLU A 1 97 ? 11.380 -0.203 -8.435 1.00 91.12 97 GLU A N 1
ATOM 775 C CA . GLU A 1 97 ? 11.719 0.647 -7.291 1.00 91.12 97 GLU A CA 1
ATOM 776 C C . GLU A 1 97 ? 10.467 1.037 -6.502 1.00 91.12 97 GLU A C 1
ATOM 778 O O . GLU A 1 97 ? 10.432 0.895 -5.281 1.00 91.12 97 GLU A O 1
ATOM 783 N N . LYS A 1 98 ? 9.388 1.443 -7.183 1.00 90.19 98 LYS A N 1
ATOM 784 C CA . LYS A 1 98 ? 8.109 1.741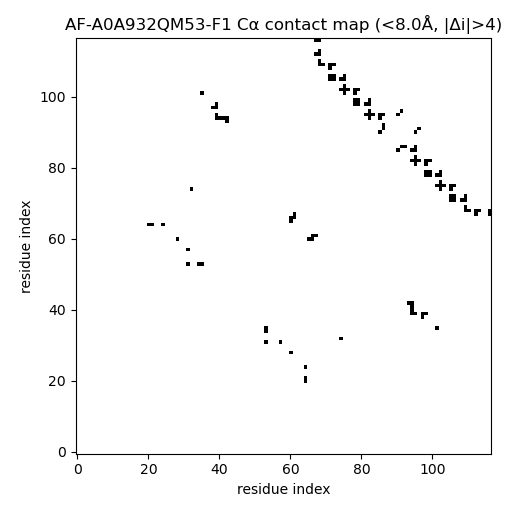 -6.523 1.00 90.19 98 LYS A CA 1
ATOM 785 C C . LYS A 1 98 ? 7.528 0.533 -5.797 1.00 90.19 98 LYS A C 1
ATOM 787 O O . LYS A 1 98 ? 7.035 0.675 -4.679 1.00 90.19 98 LYS A O 1
ATOM 792 N N . ALA A 1 99 ? 7.582 -0.653 -6.401 1.00 92.50 99 ALA A N 1
ATOM 793 C CA . ALA A 1 99 ? 7.130 -1.875 -5.742 1.00 92.50 99 ALA A CA 1
ATOM 794 C C . ALA A 1 99 ? 7.942 -2.154 -4.462 1.00 92.50 99 ALA A C 1
ATOM 796 O O . ALA A 1 99 ? 7.362 -2.507 -3.433 1.00 92.50 99 ALA A O 1
ATOM 797 N N . ALA A 1 100 ? 9.257 -1.914 -4.490 1.00 93.44 100 ALA A N 1
ATOM 798 C CA . ALA A 1 100 ? 10.124 -2.020 -3.317 1.00 93.44 100 ALA A CA 1
ATOM 799 C C . ALA A 1 100 ? 9.790 -0.975 -2.233 1.00 93.44 100 ALA A C 1
ATOM 801 O O . ALA A 1 100 ? 9.763 -1.305 -1.047 1.00 93.44 100 ALA A O 1
ATOM 802 N N . VAL A 1 101 ? 9.467 0.264 -2.617 1.00 93.19 101 VAL A N 1
ATOM 803 C CA . VAL A 1 101 ? 9.010 1.310 -1.681 1.00 93.19 101 VAL A CA 1
ATOM 804 C C . VAL A 1 101 ? 7.709 0.896 -0.991 1.00 93.19 101 VAL A C 1
ATOM 806 O O . VAL A 1 101 ? 7.599 0.972 0.235 1.00 93.19 101 VAL A O 1
ATOM 809 N N . TRP A 1 102 ? 6.733 0.394 -1.750 1.00 94.31 102 TRP A N 1
ATOM 810 C CA . TRP A 1 102 ? 5.486 -0.124 -1.185 1.00 94.31 102 TRP A CA 1
ATOM 811 C C . TRP A 1 102 ? 5.724 -1.314 -0.253 1.00 94.31 102 TRP A C 1
ATOM 813 O O . TRP A 1 102 ? 5.138 -1.372 0.828 1.00 94.31 102 TRP A O 1
ATOM 823 N N . LEU A 1 103 ? 6.612 -2.237 -0.631 1.00 95.25 103 LEU A N 1
ATOM 824 C CA . LEU A 1 103 ? 7.031 -3.351 0.220 1.00 95.25 103 LEU A CA 1
ATOM 825 C C . LEU A 1 103 ? 7.602 -2.852 1.556 1.00 95.25 103 LEU A C 1
ATOM 827 O O . LEU A 1 103 ? 7.168 -3.317 2.611 1.00 95.25 103 LEU A O 1
ATOM 831 N N . PHE A 1 104 ? 8.523 -1.885 1.519 1.00 94.88 104 PHE A N 1
ATOM 832 C CA . PHE A 1 104 ? 9.125 -1.297 2.716 1.00 94.88 104 PHE A CA 1
ATOM 833 C C . PHE A 1 104 ? 8.065 -0.695 3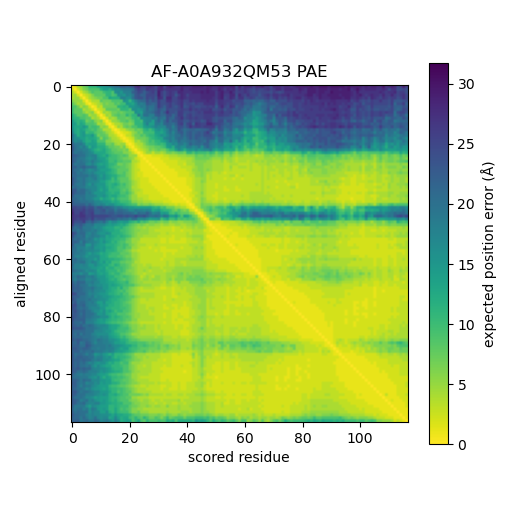.647 1.00 94.88 104 PHE A C 1
ATOM 835 O O . PHE A 1 104 ? 8.050 -0.973 4.849 1.00 94.88 104 PHE A O 1
ATOM 842 N N . PHE A 1 105 ? 7.125 0.073 3.092 1.00 94.81 105 PHE A N 1
ATOM 843 C CA . PHE A 1 105 ? 6.053 0.675 3.876 1.00 94.81 105 PHE A CA 1
ATOM 844 C C . PHE A 1 105 ? 5.106 -0.354 4.494 1.00 94.81 105 PHE A C 1
ATOM 846 O O . PHE A 1 105 ? 4.787 -0.245 5.680 1.00 94.81 105 PHE A O 1
ATOM 853 N N . PHE A 1 106 ? 4.666 -1.364 3.739 1.00 94.75 106 PHE A N 1
ATOM 854 C CA . PHE A 1 106 ? 3.801 -2.404 4.300 1.00 94.75 106 PHE A CA 1
ATOM 855 C C . PHE A 1 106 ? 4.512 -3.216 5.369 1.00 94.75 106 PHE A C 1
ATOM 857 O O . PHE A 1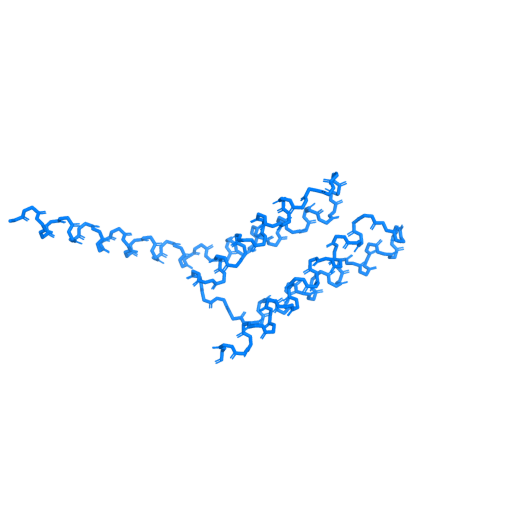 106 ? 3.900 -3.534 6.386 1.00 94.75 106 PHE A O 1
ATOM 864 N N . PHE A 1 107 ? 5.804 -3.486 5.205 1.00 94.31 107 PHE A N 1
ATOM 865 C CA . PHE A 1 107 ? 6.572 -4.165 6.236 1.00 94.31 107 PHE A CA 1
ATOM 866 C C . PHE A 1 107 ? 6.608 -3.352 7.537 1.00 94.31 107 PHE A C 1
ATOM 868 O O . PHE A 1 107 ? 6.231 -3.861 8.593 1.00 94.31 107 PHE A O 1
ATOM 875 N N . GLY A 1 108 ? 6.954 -2.061 7.460 1.00 93.88 108 GLY A N 1
ATOM 876 C CA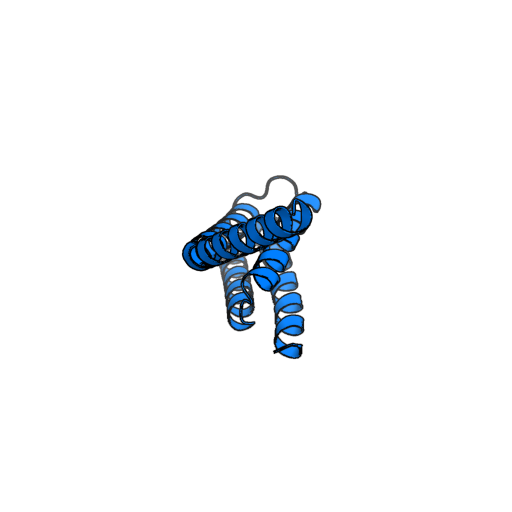 . GLY A 1 108 ? 6.985 -1.177 8.629 1.00 93.88 108 GLY A CA 1
ATOM 877 C C . GLY A 1 108 ? 5.621 -1.031 9.311 1.00 93.88 108 GLY A C 1
ATOM 878 O O . GLY A 1 108 ? 5.510 -1.181 10.529 1.00 93.88 108 GLY A O 1
ATOM 879 N N . ILE A 1 109 ? 4.557 -0.801 8.535 1.00 93.31 109 ILE A N 1
ATOM 880 C CA . ILE A 1 109 ? 3.189 -0.701 9.068 1.00 93.31 109 ILE A CA 1
ATOM 881 C C . ILE A 1 109 ? 2.760 -2.029 9.703 1.00 93.31 109 ILE A C 1
ATOM 883 O O . ILE A 1 109 ? 2.204 -2.028 10.802 1.00 93.31 109 ILE A O 1
ATOM 887 N N . GLY A 1 110 ? 3.041 -3.154 9.044 1.00 92.56 110 GLY A N 1
ATOM 888 C CA . GLY A 1 110 ? 2.692 -4.490 9.516 1.00 92.56 110 GLY A CA 1
ATOM 889 C C . GLY A 1 110 ? 3.370 -4.832 10.841 1.00 92.56 110 GLY A C 1
ATOM 890 O O . GLY A 1 110 ? 2.704 -5.325 11.749 1.00 92.56 110 GLY A O 1
ATOM 891 N N . MET A 1 111 ? 4.654 -4.489 10.999 1.00 93.19 111 MET A N 1
ATOM 892 C CA . MET A 1 111 ? 5.366 -4.631 12.274 1.00 93.19 111 MET A CA 1
ATOM 893 C C . MET A 1 111 ? 4.707 -3.811 13.387 1.00 93.19 111 MET A C 1
ATOM 895 O O . MET A 1 111 ? 4.443 -4.336 14.467 1.00 93.19 111 MET A O 1
ATOM 899 N N . ILE A 1 112 ? 4.390 -2.537 13.124 1.00 92.06 112 ILE A N 1
ATOM 900 C CA . ILE A 1 112 ? 3.743 -1.660 14.112 1.00 92.06 112 ILE A CA 1
ATOM 901 C C . ILE A 1 112 ? 2.360 -2.192 14.496 1.00 92.06 112 ILE A C 1
ATOM 903 O O . ILE A 1 112 ? 1.998 -2.160 15.670 1.00 92.06 112 ILE A O 1
ATOM 907 N N . GLN A 1 113 ? 1.576 -2.673 13.529 1.00 91.25 113 GLN A N 1
ATOM 908 C CA . GLN A 1 113 ? 0.279 -3.286 13.812 1.00 91.25 113 GLN A CA 1
ATOM 909 C C . GLN A 1 113 ? 0.432 -4.539 14.664 1.00 91.25 113 GLN A C 1
ATOM 911 O O . GLN A 1 113 ? -0.277 -4.672 15.653 1.00 91.25 113 GLN A O 1
ATOM 916 N N . ARG A 1 114 ? 1.382 -5.419 14.329 1.00 90.94 114 ARG A N 1
ATOM 917 C CA . ARG A 1 114 ? 1.597 -6.672 15.054 1.00 90.94 114 ARG A CA 1
ATOM 918 C C . ARG A 1 114 ? 2.006 -6.461 16.511 1.00 90.94 114 ARG A C 1
ATOM 920 O O . ARG A 1 114 ? 1.678 -7.290 17.341 1.00 90.94 114 ARG A O 1
ATOM 927 N N . LEU A 1 115 ? 2.704 -5.368 16.816 1.00 90.69 115 LEU A N 1
ATOM 928 C CA . LEU A 1 115 ? 3.054 -4.999 18.192 1.00 90.69 115 LEU A CA 1
ATOM 929 C C . LEU A 1 115 ? 1.867 -4.450 19.000 1.00 90.69 115 LEU A C 1
ATOM 931 O O . LEU A 1 115 ? 1.925 -4.435 20.225 1.00 90.69 115 LEU A O 1
ATOM 935 N N . LYS A 1 116 ? 0.835 -3.929 1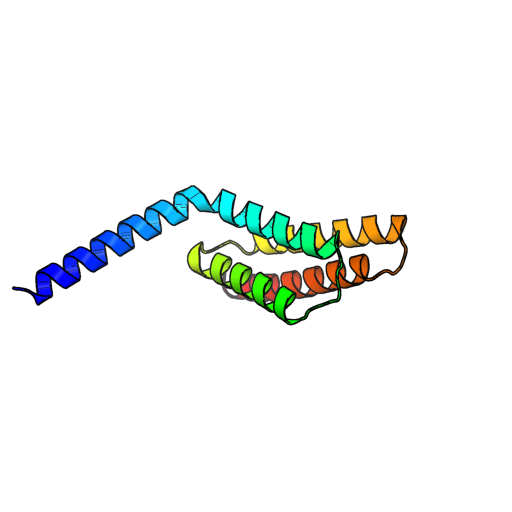8.327 1.00 84.44 116 LYS A N 1
ATOM 936 C CA . LYS A 1 116 ? -0.362 -3.354 18.964 1.00 84.44 116 LYS A CA 1
ATOM 937 C C . LYS A 1 116 ? -1.511 -4.352 19.114 1.00 84.44 116 LYS A C 1
ATOM 939 O O . LYS A 1 116 ? -2.452 -4.053 19.847 1.00 84.44 116 LYS A O 1
ATOM 944 N N . GLU A 1 117 ? -1.468 -5.448 18.363 1.00 83.12 117 GLU A N 1
ATOM 945 C CA . GLU A 1 117 ? -2.409 -6.574 18.427 1.00 83.12 117 GLU A CA 1
ATOM 946 C C . GLU A 1 117 ? -2.079 -7.525 19.573 1.00 83.12 117 GLU A C 1
ATOM 948 O O . GLU A 1 117 ? -3.048 -7.942 20.246 1.00 83.12 117 GLU A O 1
#